Protein AF-A0A2I0TIG6-F1 (afdb_monomer_lite)

Structure (mmCIF, N/CA/C/O backbone):
data_AF-A0A2I0TIG6-F1
#
_entry.id   AF-A0A2I0TIG6-F1
#
loop_
_atom_site.group_PDB
_atom_site.id
_atom_site.type_symbol
_atom_site.label_atom_id
_atom_site.label_alt_id
_atom_site.label_comp_id
_atom_site.label_asym_id
_atom_site.label_entity_id
_atom_site.label_seq_id
_atom_site.pdbx_PDB_ins_code
_atom_site.Cartn_x
_atom_si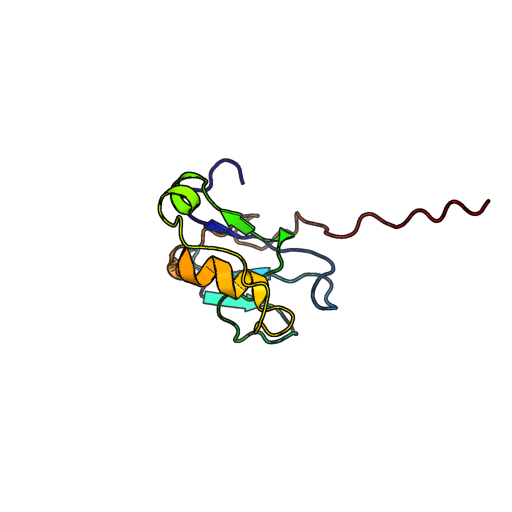te.Cartn_y
_atom_site.Cartn_z
_atom_site.occupancy
_atom_site.B_iso_or_equiv
_atom_site.auth_seq_id
_atom_site.auth_comp_id
_atom_site.auth_asym_id
_atom_site.auth_atom_id
_atom_site.pdbx_PDB_model_num
ATOM 1 N N . MET A 1 1 ? -9.481 2.320 -9.261 1.00 72.06 1 MET A N 1
ATOM 2 C CA . MET A 1 1 ? -9.653 2.444 -7.794 1.00 72.06 1 MET A CA 1
ATOM 3 C C . MET A 1 1 ? -11.113 2.444 -7.316 1.00 72.06 1 MET A C 1
ATOM 5 O O . MET A 1 1 ? -11.343 2.089 -6.175 1.00 72.06 1 MET A O 1
ATOM 9 N N . ARG A 1 2 ? -12.124 2.782 -8.140 1.00 77.44 2 ARG A N 1
ATOM 10 C CA . ARG A 1 2 ? -13.535 2.866 -7.686 1.00 77.44 2 ARG A CA 1
ATOM 11 C C . ARG A 1 2 ? -14.127 1.550 -7.139 1.00 77.44 2 ARG A C 1
ATOM 13 O O . ARG A 1 2 ? -15.045 1.587 -6.336 1.00 77.44 2 ARG A O 1
ATOM 20 N N . SER A 1 3 ? -13.593 0.399 -7.548 1.00 85.12 3 SER A N 1
ATOM 21 C CA . SER A 1 3 ? -14.093 -0.934 -7.180 1.00 85.12 3 SER A CA 1
ATOM 22 C C . SER A 1 3 ? -13.304 -1.612 -6.045 1.00 85.12 3 SER A C 1
ATOM 24 O O . SER A 1 3 ? -13.272 -2.841 -5.976 1.00 85.12 3 SER A O 1
ATOM 26 N N . THR A 1 4 ? -12.578 -0.848 -5.227 1.00 88.75 4 THR A N 1
ATOM 27 C CA . THR A 1 4 ? -11.737 -1.388 -4.147 1.00 88.75 4 THR A CA 1
ATOM 28 C C . THR A 1 4 ? -12.595 -1.854 -2.974 1.00 88.75 4 THR A C 1
ATOM 30 O O . THR A 1 4 ? -13.404 -1.085 -2.456 1.00 88.75 4 THR A O 1
ATOM 33 N N . ARG A 1 5 ? -12.419 -3.102 -2.525 1.00 89.69 5 ARG A N 1
ATOM 34 C CA . ARG A 1 5 ? -13.167 -3.672 -1.392 1.00 89.69 5 ARG A CA 1
ATOM 35 C C . ARG A 1 5 ? -12.434 -3.480 -0.069 1.00 89.69 5 ARG A C 1
ATOM 37 O O . ARG A 1 5 ? -13.069 -3.111 0.912 1.00 89.69 5 ARG A O 1
ATOM 44 N N . LYS A 1 6 ? -11.116 -3.696 -0.046 1.00 91.62 6 LYS A N 1
ATOM 45 C CA . LYS A 1 6 ? -10.259 -3.451 1.127 1.00 91.62 6 LYS A CA 1
ATOM 46 C C . LYS A 1 6 ? -9.207 -2.397 0.812 1.00 91.62 6 LYS A C 1
ATOM 48 O O . LYS A 1 6 ? -9.442 -1.211 1.031 1.00 91.62 6 LYS A O 1
ATOM 53 N N . VAL A 1 7 ? -8.076 -2.824 0.260 1.00 94.25 7 VAL A N 1
ATOM 54 C CA . VAL A 1 7 ? -6.986 -1.954 -0.180 1.00 94.25 7 VAL A CA 1
ATOM 55 C C . VAL A 1 7 ? -6.516 -2.437 -1.538 1.00 94.25 7 VAL A C 1
ATOM 57 O O . VAL A 1 7 ? -6.184 -3.604 -1.716 1.00 94.25 7 VAL A O 1
ATOM 60 N N . SER A 1 8 ? -6.496 -1.532 -2.504 1.00 93.06 8 SER A N 1
ATOM 61 C CA . SER A 1 8 ? -6.004 -1.800 -3.850 1.00 93.06 8 SER A CA 1
ATOM 62 C C . SER A 1 8 ? -4.635 -1.191 -4.050 1.00 93.06 8 SER A C 1
ATOM 64 O O . SER A 1 8 ? -4.431 -0.064 -3.607 1.00 93.06 8 SER A O 1
ATOM 66 N N . VAL A 1 9 ? -3.759 -1.890 -4.768 1.00 93.94 9 VAL A N 1
ATOM 67 C CA . VAL A 1 9 ? -2.383 -1.450 -5.036 1.00 93.94 9 VAL A CA 1
ATOM 68 C C . VAL A 1 9 ? -2.053 -1.506 -6.523 1.00 93.94 9 VAL A C 1
ATOM 70 O O . VAL A 1 9 ? -2.600 -2.332 -7.259 1.00 93.94 9 VAL A O 1
ATOM 73 N N . TRP A 1 10 ? -1.159 -0.631 -6.972 1.00 92.56 10 TRP A N 1
ATOM 74 C CA . TRP A 1 10 ? -0.677 -0.582 -8.351 1.00 92.56 10 TRP A CA 1
ATOM 75 C C . TRP A 1 10 ? 0.750 -0.014 -8.442 1.00 92.56 10 TRP A C 1
ATOM 77 O O . TRP A 1 10 ? 1.230 0.606 -7.493 1.00 92.56 10 TRP A O 1
ATOM 87 N N . PRO A 1 11 ? 1.442 -0.215 -9.578 1.00 90.44 11 PRO A N 1
ATOM 88 C CA . PRO A 1 11 ? 2.757 0.364 -9.825 1.00 90.44 11 PRO A CA 1
ATOM 89 C C . PRO A 1 11 ? 2.736 1.891 -9.923 1.00 90.44 11 PRO A C 1
ATOM 91 O O . PRO A 1 11 ? 1.820 2.475 -10.513 1.00 90.44 11 PRO A O 1
ATOM 94 N N . VAL A 1 12 ? 3.798 2.517 -9.422 1.00 87.00 12 VAL A N 1
ATOM 95 C CA . VAL A 1 12 ? 4.007 3.972 -9.445 1.00 87.00 12 VAL A CA 1
ATOM 96 C C . VAL A 1 12 ? 5.332 4.269 -10.137 1.00 87.00 12 VAL A C 1
ATOM 98 O O . VAL A 1 12 ? 6.341 3.634 -9.837 1.00 87.00 12 VAL A O 1
ATOM 101 N N . ALA A 1 13 ? 5.338 5.213 -11.077 1.00 84.94 13 ALA A N 1
ATOM 102 C CA . ALA A 1 13 ? 6.557 5.668 -11.745 1.00 84.94 13 ALA A CA 1
ATOM 103 C C . ALA A 1 13 ? 7.326 6.707 -10.915 1.00 84.94 13 ALA A C 1
ATOM 105 O O . ALA A 1 13 ? 6.746 7.429 -10.113 1.00 84.94 13 ALA A O 1
ATOM 106 N N . PHE A 1 14 ? 8.631 6.833 -11.172 1.00 81.38 14 PHE A N 1
ATOM 107 C CA . PHE A 1 14 ? 9.501 7.908 -10.664 1.00 81.38 14 PHE A CA 1
ATOM 108 C C . PHE A 1 14 ? 9.585 8.046 -9.134 1.00 81.38 14 PHE A C 1
ATOM 110 O O . PHE A 1 14 ? 9.758 9.151 -8.607 1.00 81.38 14 PHE A O 1
ATOM 117 N N . VAL A 1 15 ? 9.515 6.916 -8.435 1.00 77.81 15 VAL A N 1
ATOM 118 C CA . VAL A 1 15 ? 9.615 6.792 -6.972 1.00 77.81 15 VAL A CA 1
ATOM 119 C C . VAL A 1 15 ? 10.840 5.977 -6.573 1.00 77.81 15 VAL A C 1
ATOM 121 O O . VAL A 1 15 ? 11.338 5.165 -7.353 1.00 77.81 15 VAL A O 1
ATOM 124 N N . GLY A 1 16 ? 11.376 6.249 -5.379 1.00 69.75 16 GLY A N 1
ATOM 125 C CA . GLY A 1 16 ? 12.506 5.498 -4.815 1.00 69.75 16 GLY A CA 1
ATOM 126 C C . GLY A 1 16 ? 13.798 5.538 -5.646 1.00 69.75 16 GLY A C 1
ATOM 127 O O . GLY 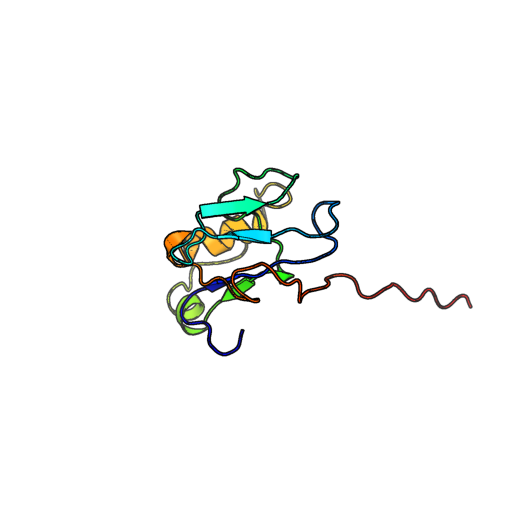A 1 16 ? 14.614 4.628 -5.544 1.00 69.75 16 GLY A O 1
ATOM 128 N N . GLY A 1 17 ? 13.976 6.548 -6.509 1.00 74.06 17 GLY A N 1
ATOM 129 C CA . GLY A 1 17 ? 15.118 6.636 -7.432 1.00 74.06 17 GLY A CA 1
ATOM 130 C C . GLY A 1 17 ? 15.049 5.672 -8.626 1.00 74.06 17 GLY A C 1
ATOM 131 O O . GLY A 1 17 ? 16.025 5.539 -9.361 1.00 74.06 17 GLY A O 1
ATOM 132 N N . LEU A 1 18 ? 13.909 5.007 -8.843 1.00 79.69 18 LEU A N 1
ATOM 133 C CA . LEU A 1 18 ? 13.684 4.057 -9.931 1.00 79.69 18 LEU A CA 1
ATOM 134 C C . LEU A 1 18 ? 12.738 4.614 -10.998 1.00 79.69 18 LEU A C 1
ATOM 136 O O . LEU A 1 18 ? 11.980 5.557 -10.771 1.00 79.69 18 LEU A O 1
ATOM 140 N N . ARG A 1 19 ? 12.735 3.970 -12.176 1.00 81.62 19 ARG A N 1
ATOM 141 C CA . ARG A 1 19 ? 11.740 4.261 -13.226 1.00 81.62 19 ARG A CA 1
ATOM 142 C C . ARG A 1 19 ? 10.324 3.975 -12.736 1.00 81.62 19 ARG A C 1
ATOM 144 O O . ARG A 1 19 ? 9.418 4.746 -13.031 1.00 81.62 19 ARG A O 1
ATOM 151 N N . TYR A 1 20 ? 10.147 2.883 -11.998 1.00 81.62 20 TYR A N 1
ATOM 152 C CA . TYR A 1 20 ? 8.905 2.547 -11.317 1.00 81.62 20 TYR A CA 1
ATOM 153 C C . TYR A 1 20 ? 9.166 1.588 -10.155 1.00 81.62 20 TYR A C 1
ATOM 155 O O . TYR A 1 20 ? 10.087 0.770 -10.204 1.00 81.62 20 TYR A O 1
ATOM 163 N N . GLU A 1 21 ? 8.305 1.657 -9.149 1.00 86.69 21 GLU A N 1
ATOM 164 C CA . GLU A 1 21 ? 8.139 0.626 -8.132 1.00 86.69 21 GLU A CA 1
ATOM 165 C C . GLU A 1 21 ? 6.851 -0.146 -8.415 1.00 86.69 21 GLU A C 1
ATOM 167 O O . GLU A 1 21 ? 5.870 0.408 -8.917 1.00 86.69 21 GLU A O 1
ATOM 172 N N . SER A 1 22 ? 6.850 -1.450 -8.139 1.00 89.12 22 SER A N 1
ATOM 173 C CA . SER A 1 22 ? 5.675 -2.296 -8.386 1.00 89.12 22 SER A CA 1
ATOM 174 C C . SER A 1 22 ? 5.483 -3.347 -7.291 1.00 89.12 22 SER A C 1
ATOM 176 O O . SER A 1 22 ? 6.467 -3.919 -6.814 1.00 89.12 22 SER A O 1
ATOM 178 N N . PRO A 1 23 ? 4.234 -3.645 -6.896 1.00 91.31 23 PRO A N 1
ATOM 179 C CA . PRO A 1 23 ? 3.940 -4.812 -6.072 1.00 91.31 23 PRO A CA 1
ATOM 180 C C . PRO A 1 23 ? 4.262 -6.101 -6.841 1.00 91.31 23 PRO A C 1
ATOM 182 O O . PRO A 1 23 ? 3.919 -6.226 -8.017 1.00 91.31 23 PRO A O 1
ATOM 185 N N . LYS A 1 24 ? 4.883 -7.078 -6.177 1.00 91.88 24 LYS A N 1
ATOM 186 C CA . LYS A 1 24 ? 5.092 -8.422 -6.726 1.00 91.88 24 LYS A CA 1
ATOM 187 C C . LYS A 1 24 ? 3.841 -9.255 -6.487 1.00 91.88 24 LYS A C 1
ATOM 189 O O . LYS A 1 24 ? 3.444 -9.464 -5.340 1.00 91.88 24 LYS A O 1
ATOM 194 N N . VAL A 1 25 ? 3.240 -9.729 -7.572 1.00 92.19 25 VAL A N 1
ATOM 195 C CA . VAL A 1 25 ? 2.000 -10.508 -7.562 1.00 92.19 25 VAL A CA 1
ATOM 196 C C . VAL A 1 25 ? 2.310 -11.935 -8.008 1.00 92.19 25 VAL A C 1
ATOM 198 O O . VAL A 1 25 ? 3.045 -12.128 -8.973 1.00 92.19 25 VAL A O 1
ATOM 201 N N . ASN A 1 26 ? 1.795 -12.934 -7.294 1.00 90.69 26 ASN A N 1
ATOM 202 C CA . ASN A 1 26 ? 1.936 -14.340 -7.675 1.00 90.69 26 ASN A CA 1
ATOM 203 C C . ASN A 1 26 ? 0.888 -14.749 -8.731 1.00 90.69 26 ASN A C 1
ATOM 205 O O . ASN A 1 26 ? -0.024 -13.986 -9.054 1.00 90.69 26 ASN A O 1
ATOM 209 N N . ALA A 1 27 ? 0.981 -15.980 -9.244 1.00 88.31 27 ALA A N 1
ATOM 210 C CA . ALA A 1 27 ? 0.024 -16.510 -10.222 1.00 88.31 27 ALA A CA 1
ATOM 211 C C . ALA A 1 27 ? -1.429 -16.556 -9.701 1.00 88.31 27 ALA A C 1
ATOM 213 O O . ALA A 1 27 ? -2.367 -16.482 -10.487 1.00 88.31 27 ALA A O 1
ATOM 214 N N . ALA A 1 28 ? -1.620 -16.609 -8.378 1.00 88.56 28 ALA A N 1
ATOM 215 C CA . ALA A 1 28 ? -2.930 -16.566 -7.727 1.00 88.56 28 ALA A CA 1
ATOM 216 C C . ALA A 1 28 ? -3.492 -15.136 -7.558 1.00 88.56 28 ALA A C 1
ATOM 218 O O . ALA A 1 28 ? -4.528 -14.951 -6.919 1.00 88.56 28 ALA A O 1
ATOM 219 N N . GLY A 1 29 ? -2.818 -14.108 -8.088 1.00 87.06 29 GLY A N 1
ATOM 220 C CA . GLY A 1 29 ? -3.272 -12.720 -7.988 1.00 87.06 29 GLY A CA 1
ATOM 221 C C . GLY A 1 29 ? -3.100 -12.113 -6.592 1.00 87.06 29 GLY A C 1
ATOM 222 O O . GLY A 1 29 ? -3.834 -11.196 -6.225 1.00 87.06 29 GLY A O 1
ATOM 223 N N . LYS A 1 30 ? -2.158 -12.623 -5.791 1.00 90.75 30 LYS A N 1
ATOM 224 C CA . LYS A 1 30 ? -1.858 -12.135 -4.438 1.00 90.75 30 LYS A CA 1
ATOM 225 C C . LYS A 1 30 ? -0.503 -11.457 -4.368 1.00 90.75 30 LYS A C 1
ATOM 227 O O . LYS A 1 30 ? 0.466 -11.909 -4.977 1.00 90.75 30 LYS A O 1
ATOM 232 N N . VAL A 1 31 ? -0.446 -10.371 -3.603 1.00 92.19 31 VAL A N 1
ATOM 233 C CA . VAL A 1 31 ? 0.797 -9.641 -3.359 1.00 92.19 31 VAL A CA 1
ATOM 234 C C . VAL A 1 31 ? 1.620 -10.404 -2.331 1.00 92.19 31 VAL A C 1
ATOM 236 O O . VAL A 1 31 ? 1.144 -10.665 -1.231 1.00 92.19 31 VAL A O 1
ATOM 239 N N . TYR A 1 32 ? 2.854 -10.750 -2.688 1.00 91.06 32 TYR A N 1
ATOM 240 C CA . TYR A 1 32 ? 3.778 -11.465 -1.798 1.00 91.06 32 TYR A CA 1
ATOM 241 C C . TYR A 1 32 ? 5.040 -10.655 -1.474 1.00 91.06 32 TYR A C 1
ATOM 243 O O . TYR A 1 32 ? 5.874 -11.088 -0.685 1.00 91.06 32 TYR A O 1
ATOM 251 N N . GLY A 1 33 ? 5.201 -9.481 -2.085 1.00 91.25 33 GLY A N 1
ATOM 252 C CA . GLY A 1 33 ? 6.332 -8.601 -1.831 1.00 91.25 33 GLY A CA 1
ATOM 253 C C . GLY A 1 33 ? 6.346 -7.395 -2.757 1.00 91.25 33 GLY A C 1
ATOM 254 O O . GLY A 1 33 ? 5.362 -7.098 -3.434 1.00 91.25 33 GLY A O 1
ATOM 255 N N . TRP A 1 34 ? 7.491 -6.720 -2.816 1.00 90.88 34 TRP A N 1
ATOM 256 C CA . TRP A 1 34 ? 7.640 -5.445 -3.514 1.00 90.88 34 TRP A CA 1
ATOM 257 C C . TRP A 1 34 ? 8.886 -5.440 -4.404 1.00 90.88 34 TRP A C 1
ATOM 259 O O . TRP A 1 34 ? 9.903 -6.067 -4.095 1.00 90.88 34 TRP A O 1
ATOM 269 N N . LYS A 1 35 ? 8.801 -4.758 -5.545 1.00 88.94 35 LYS A N 1
ATOM 270 C CA . LYS A 1 35 ? 9.920 -4.480 -6.449 1.00 88.94 35 LYS A CA 1
ATOM 271 C C . LYS A 1 35 ? 10.337 -3.023 -6.248 1.00 88.94 35 LYS A C 1
ATOM 273 O O . LYS A 1 35 ? 9.881 -2.140 -6.969 1.00 88.94 35 LYS A O 1
ATOM 278 N N . THR A 1 36 ? 11.179 -2.809 -5.242 1.00 86.44 36 THR A N 1
ATOM 279 C CA . THR A 1 36 ? 11.816 -1.531 -4.887 1.00 86.44 36 THR A CA 1
ATOM 280 C C . THR A 1 36 ? 13.287 -1.786 -4.538 1.00 86.44 36 THR A C 1
ATOM 282 O O . THR A 1 36 ? 13.655 -2.913 -4.199 1.00 86.44 36 THR A O 1
ATOM 285 N N . VAL A 1 37 ? 14.128 -0.758 -4.662 1.00 83.25 37 VAL A N 1
ATOM 286 C CA . VAL A 1 37 ? 15.538 -0.781 -4.235 1.00 83.25 37 VAL A CA 1
ATOM 287 C C . VAL A 1 37 ? 15.687 -0.261 -2.809 1.00 83.25 37 VAL A C 1
ATOM 289 O O . VAL A 1 37 ? 16.487 -0.789 -2.039 1.00 83.25 37 VAL A O 1
ATOM 292 N N . PHE A 1 38 ? 14.909 0.752 -2.434 1.00 76.56 38 PHE A N 1
ATOM 293 C CA . PHE A 1 38 ? 14.940 1.286 -1.083 1.00 76.56 38 PHE A CA 1
ATOM 294 C C . PHE A 1 38 ? 14.194 0.323 -0.159 1.00 76.56 38 PHE A C 1
ATOM 296 O O . PHE A 1 38 ? 13.004 0.118 -0.349 1.00 76.56 38 PHE A O 1
ATOM 303 N N . ASP A 1 39 ? 14.890 -0.275 0.810 1.00 80.06 39 ASP A N 1
ATOM 304 C CA . ASP A 1 39 ? 14.350 -1.104 1.904 1.00 80.06 39 ASP A CA 1
ATOM 305 C C . ASP A 1 39 ? 13.152 -2.015 1.511 1.00 80.06 39 ASP A C 1
ATOM 307 O O . ASP A 1 39 ? 12.013 -1.763 1.923 1.00 80.06 39 ASP A O 1
ATOM 311 N N . PRO A 1 40 ? 13.371 -3.055 0.676 1.00 81.25 40 PRO A N 1
ATOM 312 C CA . PRO A 1 40 ? 12.301 -3.881 0.102 1.00 81.25 40 PRO A CA 1
ATOM 313 C C . PRO A 1 40 ? 11.631 -4.834 1.098 1.00 81.25 40 PRO A C 1
ATOM 315 O O . PRO A 1 40 ? 10.556 -5.358 0.806 1.00 81.25 40 PRO A O 1
ATOM 318 N N . HIS A 1 41 ? 12.251 -5.063 2.258 1.00 82.31 41 HIS A N 1
ATOM 319 C CA . HIS A 1 41 ? 11.734 -5.947 3.305 1.00 82.31 41 HIS A CA 1
ATOM 320 C C . HIS A 1 41 ? 10.740 -5.245 4.239 1.00 82.31 41 HIS A C 1
ATOM 322 O O . HIS A 1 41 ? 10.214 -5.874 5.160 1.00 82.31 41 HIS A O 1
ATOM 328 N N . ARG A 1 42 ? 10.453 -3.953 4.017 1.00 86.19 42 ARG A N 1
ATOM 329 C CA . ARG A 1 42 ? 9.431 -3.248 4.793 1.00 86.19 42 ARG A CA 1
ATOM 330 C C . ARG A 1 42 ? 8.038 -3.851 4.546 1.00 86.19 42 ARG A C 1
ATOM 332 O O . ARG A 1 42 ? 7.770 -4.314 3.435 1.00 86.19 42 ARG A O 1
ATOM 339 N N . PRO A 1 43 ? 7.127 -3.820 5.542 1.00 87.12 43 PRO A N 1
ATOM 340 C CA . PRO A 1 43 ? 5.818 -4.468 5.431 1.00 87.12 43 PRO A CA 1
ATOM 341 C C . PRO A 1 43 ? 5.035 -4.042 4.182 1.00 87.12 43 PRO A C 1
ATOM 343 O O . PRO A 1 43 ? 4.513 -4.885 3.452 1.00 87.12 43 PRO A O 1
ATOM 346 N N . PHE A 1 44 ? 5.015 -2.737 3.896 1.00 91.12 44 PHE A N 1
ATOM 347 C CA . PHE A 1 44 ? 4.394 -2.175 2.700 1.00 91.12 44 PHE A CA 1
ATOM 348 C C . PHE A 1 44 ? 5.379 -1.248 1.995 1.00 91.12 44 PHE A C 1
ATOM 350 O O . PHE A 1 44 ? 5.508 -0.071 2.343 1.00 91.12 44 PHE A O 1
ATOM 357 N N . ALA A 1 45 ? 6.097 -1.794 1.012 1.00 90.06 45 ALA A N 1
ATOM 358 C CA . ALA A 1 45 ? 7.056 -1.051 0.212 1.00 90.06 45 ALA A CA 1
ATOM 359 C C . ALA A 1 45 ? 6.398 -0.404 -1.010 1.00 90.06 45 ALA A C 1
ATOM 361 O O . ALA A 1 45 ? 6.629 -0.794 -2.153 1.00 90.06 45 ALA A O 1
ATOM 362 N N . ILE A 1 46 ? 5.530 0.567 -0.726 1.00 89.81 46 ILE A N 1
ATOM 363 C CA . ILE A 1 46 ? 4.752 1.297 -1.722 1.00 89.81 46 ILE A CA 1
ATOM 364 C C . ILE A 1 46 ? 4.691 2.786 -1.377 1.00 89.81 46 ILE A C 1
ATOM 366 O O . ILE A 1 46 ? 4.654 3.147 -0.204 1.00 89.81 46 ILE A O 1
ATOM 370 N N . ASP A 1 47 ? 4.681 3.622 -2.409 1.00 88.50 47 ASP A N 1
ATOM 371 C CA . ASP A 1 47 ? 4.475 5.067 -2.310 1.00 88.50 47 ASP A CA 1
ATOM 372 C C . ASP A 1 47 ? 3.000 5.420 -2.033 1.00 88.50 47 ASP A C 1
ATOM 374 O O . ASP A 1 47 ? 2.091 4.663 -2.397 1.00 88.50 47 ASP A O 1
ATOM 378 N N . MET A 1 48 ? 2.751 6.594 -1.440 1.00 89.62 48 MET A N 1
ATOM 379 C CA . MET A 1 48 ? 1.402 7.131 -1.205 1.00 89.62 48 MET A CA 1
ATOM 380 C C . MET A 1 48 ? 0.501 7.120 -2.448 1.00 89.62 48 MET A C 1
ATOM 382 O O . MET A 1 48 ? -0.692 6.843 -2.336 1.00 89.62 48 MET A O 1
ATOM 386 N N . ALA A 1 49 ? 1.047 7.364 -3.642 1.00 87.69 49 ALA A N 1
ATOM 387 C CA . ALA A 1 49 ? 0.276 7.378 -4.886 1.00 87.69 49 ALA A CA 1
ATOM 388 C C . ALA A 1 49 ? -0.036 5.972 -5.446 1.00 87.69 49 ALA A C 1
ATOM 390 O O . ALA A 1 49 ? -0.648 5.850 -6.515 1.00 87.69 49 ALA A O 1
ATOM 391 N N . GLY A 1 50 ? 0.422 4.911 -4.774 1.00 89.62 50 GLY A N 1
ATOM 392 C CA . GLY A 1 50 ? 0.350 3.522 -5.233 1.00 89.62 50 GLY A CA 1
ATOM 393 C C . GLY A 1 50 ? -0.805 2.708 -4.670 1.00 89.62 50 GLY A C 1
ATOM 394 O O . GLY A 1 50 ? -0.996 1.567 -5.095 1.00 89.62 50 GLY A O 1
ATOM 395 N N . PHE A 1 51 ? -1.577 3.251 -3.729 1.00 93.00 51 PHE A N 1
ATOM 396 C CA . PHE A 1 51 ? -2.684 2.525 -3.119 1.00 93.00 51 PHE A CA 1
ATOM 397 C C . PHE A 1 51 ? -3.950 3.364 -2.963 1.00 93.00 51 PHE A C 1
ATOM 399 O O . PHE A 1 51 ? -3.936 4.589 -2.964 1.00 93.00 51 PHE A O 1
ATOM 406 N N . ALA A 1 52 ? -5.072 2.669 -2.800 1.00 92.75 52 ALA A N 1
ATOM 407 C CA . ALA A 1 52 ? -6.322 3.253 -2.331 1.00 92.75 52 ALA A CA 1
ATOM 408 C C . ALA A 1 52 ? -6.972 2.335 -1.306 1.00 92.75 52 ALA A C 1
ATOM 410 O O . ALA A 1 52 ? -6.919 1.110 -1.437 1.00 92.75 52 ALA A O 1
ATOM 411 N N . VAL A 1 53 ? -7.614 2.946 -0.316 1.00 92.12 53 VAL A N 1
ATOM 412 C CA . VAL A 1 53 ? -8.299 2.264 0.782 1.00 92.12 53 VAL A CA 1
ATOM 413 C C . VAL A 1 53 ? -9.804 2.457 0.633 1.00 92.12 53 VAL A C 1
ATOM 415 O O . VAL A 1 53 ? -10.270 3.534 0.265 1.00 92.12 53 VAL A O 1
ATOM 418 N N . ASN A 1 54 ? -10.579 1.415 0.921 1.00 93.00 54 ASN A N 1
ATOM 419 C CA . ASN A 1 54 ? -12.027 1.528 1.012 1.00 93.00 54 ASN A CA 1
ATOM 420 C C . ASN A 1 54 ? -12.424 2.381 2.231 1.00 93.00 54 ASN A C 1
ATOM 422 O O . ASN A 1 54 ? -11.975 2.124 3.348 1.00 93.00 54 ASN A O 1
ATOM 426 N N . LEU A 1 55 ? -13.317 3.353 2.033 1.00 90.62 55 LEU A N 1
ATOM 427 C CA . LEU A 1 55 ? -13.794 4.245 3.094 1.00 90.62 55 LEU A CA 1
ATOM 428 C C . LEU A 1 55 ? -14.362 3.486 4.304 1.00 90.62 55 LEU A C 1
ATOM 430 O O . LEU A 1 55 ? -14.091 3.852 5.443 1.00 90.62 55 LEU A O 1
ATOM 434 N N . ARG A 1 56 ? -15.095 2.390 4.078 1.00 90.75 56 ARG A N 1
ATOM 435 C CA . ARG A 1 56 ? -15.653 1.562 5.155 1.00 90.75 56 ARG A CA 1
ATOM 436 C C . ARG A 1 56 ? -14.560 0.990 6.056 1.00 90.75 56 ARG A C 1
ATOM 438 O O . ARG A 1 56 ? -14.775 0.879 7.256 1.00 90.75 56 ARG A O 1
ATOM 445 N N . LEU A 1 57 ? -13.397 0.657 5.495 1.00 91.44 57 LEU A N 1
ATOM 446 C CA . LEU A 1 57 ? -12.275 0.123 6.263 1.00 91.44 57 LEU A CA 1
ATOM 447 C C . LEU A 1 57 ? -11.647 1.195 7.161 1.00 91.44 57 LEU A C 1
ATOM 449 O O . LEU A 1 57 ? -11.346 0.912 8.316 1.00 91.44 57 LEU A O 1
ATOM 453 N N . ILE A 1 58 ? -11.516 2.426 6.656 1.00 90.56 58 ILE A N 1
ATOM 454 C CA . ILE A 1 58 ? -11.056 3.576 7.449 1.00 90.56 58 ILE A CA 1
ATOM 455 C C . ILE A 1 58 ? -12.021 3.846 8.609 1.00 90.56 58 ILE A C 1
ATOM 457 O O . ILE A 1 58 ? -11.589 3.984 9.748 1.00 90.56 58 ILE A O 1
ATOM 461 N N . LEU A 1 59 ? -13.332 3.838 8.347 1.00 90.69 59 LEU A N 1
ATOM 462 C CA . LEU A 1 59 ? -14.347 4.053 9.384 1.00 90.69 59 LEU A CA 1
ATOM 463 C C . LEU A 1 59 ? -14.362 2.936 10.442 1.00 90.69 59 LEU A C 1
ATOM 465 O O . LEU A 1 59 ? -14.574 3.206 11.619 1.00 90.69 59 LEU A O 1
ATOM 469 N N . GLN A 1 60 ? -14.110 1.685 10.043 1.00 91.75 60 GLN A N 1
ATOM 470 C CA . GLN A 1 60 ? -13.990 0.552 10.970 1.00 91.75 60 GLN A CA 1
ATOM 471 C C . GLN A 1 60 ? -12.710 0.601 11.813 1.00 91.75 60 GLN A C 1
ATOM 473 O O . GLN A 1 60 ? -12.678 0.070 12.921 1.00 91.75 60 GLN A O 1
ATOM 478 N N . ARG A 1 61 ? -11.646 1.213 11.289 1.00 90.38 61 ARG A N 1
ATOM 479 C CA . ARG A 1 61 ? -10.343 1.350 11.944 1.00 90.38 61 ARG A CA 1
ATOM 480 C C . ARG A 1 61 ? -10.109 2.809 12.323 1.00 90.38 61 ARG A C 1
ATOM 482 O O . ARG A 1 61 ? -9.129 3.413 11.910 1.00 90.38 61 ARG A O 1
ATOM 489 N N . SER A 1 62 ? -10.987 3.356 13.161 1.00 88.38 62 SER A N 1
ATOM 490 C CA . SER A 1 62 ? -10.957 4.764 13.596 1.00 88.38 62 SER A CA 1
ATOM 491 C C . SER A 1 62 ? -9.711 5.179 14.392 1.00 88.38 62 SER A C 1
ATOM 493 O O . SER A 1 62 ? -9.540 6.360 14.679 1.00 88.38 62 SER A O 1
ATOM 495 N N . GLN A 1 63 ? -8.851 4.226 14.759 1.00 88.56 63 GLN A N 1
ATOM 496 C CA . GLN A 1 63 ? -7.560 4.456 15.414 1.00 88.56 63 GLN A CA 1
ATOM 497 C C . GLN A 1 63 ? -6.374 4.429 14.435 1.00 88.56 63 GLN A C 1
ATOM 499 O O . GLN A 1 63 ? -5.251 4.712 14.842 1.00 88.56 63 GLN A O 1
ATOM 504 N N . ALA A 1 64 ? -6.605 4.092 13.161 1.00 89.00 64 ALA A N 1
ATOM 505 C CA . ALA A 1 64 ? -5.553 4.008 12.158 1.00 89.00 64 ALA A CA 1
ATOM 506 C C . ALA A 1 64 ? -5.231 5.398 11.599 1.00 89.00 64 ALA A C 1
ATOM 508 O O . ALA A 1 64 ? -5.999 5.969 10.823 1.00 89.00 64 ALA A O 1
ATOM 509 N N . TYR A 1 65 ? -4.064 5.923 11.969 1.00 88.06 65 TYR A N 1
ATOM 510 C CA . TYR A 1 65 ? -3.574 7.227 11.522 1.00 88.06 65 TYR A CA 1
ATOM 511 C C . TYR A 1 65 ? -2.129 7.142 11.038 1.00 88.06 65 TYR A C 1
ATOM 513 O O . TYR A 1 65 ? -1.352 6.279 11.452 1.00 88.06 65 TYR A O 1
ATOM 521 N N . PHE A 1 66 ? -1.737 8.087 10.183 1.00 87.06 66 PHE A N 1
ATOM 522 C CA . PHE A 1 66 ? -0.330 8.266 9.848 1.00 87.06 66 PHE A CA 1
ATOM 523 C C . PHE A 1 66 ? 0.445 8.737 11.077 1.00 87.06 66 PHE A C 1
ATOM 525 O 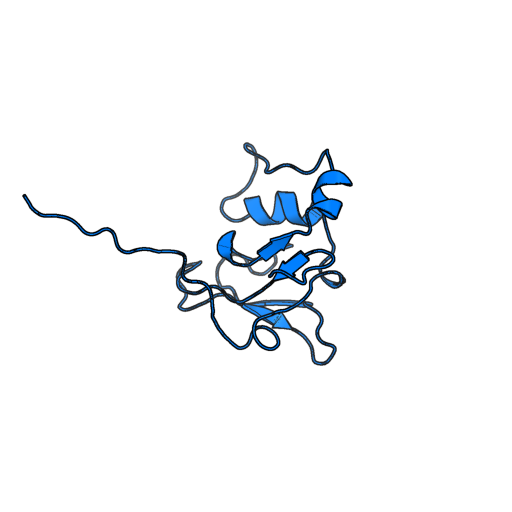O . PHE A 1 66 ? 0.146 9.778 11.664 1.00 87.06 66 PHE A O 1
ATOM 532 N N . LYS A 1 67 ? 1.483 7.989 11.452 1.00 84.75 67 LYS A N 1
ATOM 533 C CA . LYS A 1 67 ? 2.352 8.368 12.566 1.00 84.75 67 LYS A CA 1
ATOM 534 C C . LYS A 1 67 ? 3.248 9.538 12.148 1.00 84.75 67 LYS A C 1
ATOM 536 O O . LYS A 1 67 ? 3.993 9.438 11.178 1.00 84.75 67 LYS A O 1
ATOM 541 N N . LEU A 1 68 ? 3.160 10.648 12.886 1.00 79.12 68 LEU A N 1
ATOM 542 C CA . LEU A 1 68 ? 3.911 11.886 12.620 1.00 79.12 68 LEU A CA 1
ATOM 543 C C . LEU A 1 68 ? 5.333 11.879 13.201 1.00 79.12 68 LEU A C 1
ATOM 545 O O . LEU A 1 68 ? 6.198 12.605 12.722 1.00 79.12 68 LEU A O 1
ATOM 549 N N . ARG A 1 69 ? 5.581 11.094 14.256 1.00 83.50 69 ARG A N 1
ATOM 550 C CA . ARG A 1 69 ? 6.869 11.033 14.965 1.00 83.50 69 ARG A CA 1
ATOM 551 C C . ARG A 1 69 ? 7.314 9.584 15.139 1.00 83.50 69 ARG A C 1
ATOM 553 O O . ARG A 1 69 ? 6.478 8.690 15.245 1.00 83.50 69 ARG A O 1
ATOM 560 N N . GLY A 1 70 ? 8.628 9.365 15.181 1.00 80.25 70 GLY A N 1
ATOM 561 C CA . GLY A 1 70 ? 9.217 8.041 15.418 1.00 80.25 70 GLY A CA 1
ATOM 562 C C . GLY A 1 70 ? 9.121 7.072 14.234 1.00 80.25 70 GLY A C 1
ATOM 563 O O . GLY A 1 70 ? 9.232 5.865 14.429 1.00 80.25 70 GLY A O 1
ATOM 564 N N . VAL A 1 71 ? 8.904 7.577 13.014 1.00 83.06 71 VAL A N 1
ATOM 565 C CA . VAL A 1 71 ? 8.834 6.763 11.792 1.00 83.06 71 VAL A CA 1
ATOM 566 C C . VAL A 1 71 ? 10.056 7.040 10.923 1.00 83.06 71 VAL A C 1
ATOM 568 O O . VAL A 1 71 ? 10.358 8.191 10.615 1.00 83.06 71 VAL A O 1
ATOM 571 N N . LYS A 1 72 ? 10.757 5.979 10.517 1.00 84.38 72 LYS A N 1
ATOM 572 C CA . LYS A 1 72 ? 11.863 6.054 9.553 1.00 84.38 72 LYS A CA 1
ATOM 573 C C . LYS A 1 72 ? 11.345 6.578 8.203 1.00 84.38 72 LYS A C 1
ATOM 575 O O . LYS A 1 72 ? 10.224 6.263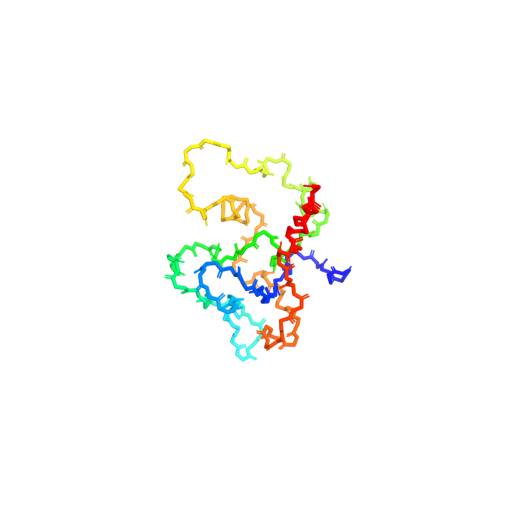 7.807 1.00 84.38 72 LYS A O 1
ATOM 580 N N . GLY A 1 73 ? 12.154 7.345 7.472 1.00 81.81 73 GLY A N 1
ATOM 581 C CA . GLY A 1 73 ? 11.786 7.793 6.121 1.00 81.81 73 GLY A CA 1
ATOM 582 C C . GLY A 1 73 ? 11.355 6.616 5.230 1.00 81.81 73 GLY A C 1
ATOM 583 O O . GLY A 1 73 ? 12.028 5.586 5.208 1.00 81.81 73 GLY A O 1
ATOM 584 N N . GLY A 1 74 ? 10.210 6.746 4.549 1.00 81.94 74 GLY A N 1
ATOM 585 C CA . GLY A 1 74 ? 9.616 5.698 3.701 1.00 81.94 74 GLY A CA 1
ATOM 586 C C . GLY A 1 74 ? 8.798 4.619 4.432 1.00 81.94 74 GLY A C 1
ATOM 587 O O . GLY A 1 74 ? 8.410 3.629 3.814 1.00 81.94 74 GLY A O 1
ATOM 588 N N . TYR A 1 75 ? 8.553 4.772 5.741 1.00 88.94 75 TYR A N 1
ATOM 589 C CA . TYR A 1 75 ? 7.727 3.849 6.539 1.00 88.94 75 TYR A CA 1
ATOM 590 C C . TYR A 1 75 ? 6.362 4.429 6.934 1.00 88.94 75 TYR A C 1
ATOM 592 O O . TYR A 1 75 ? 5.602 3.780 7.658 1.00 88.94 75 TYR A O 1
ATOM 600 N N . GLN A 1 76 ? 6.025 5.633 6.477 1.00 88.38 76 GLN A N 1
ATOM 601 C CA . GLN A 1 76 ? 4.787 6.301 6.869 1.00 88.38 76 GLN A CA 1
ATOM 602 C C . GLN A 1 76 ? 3.562 5.552 6.326 1.00 88.38 76 GLN A C 1
ATOM 604 O O . GLN A 1 76 ? 2.628 5.265 7.073 1.00 88.38 76 GLN A O 1
ATOM 609 N N . GLU A 1 77 ? 3.623 5.113 5.074 1.00 90.50 77 GLU A N 1
ATOM 610 C CA . GLU A 1 77 ? 2.627 4.274 4.407 1.00 90.50 77 GLU A CA 1
ATOM 611 C C . GLU A 1 77 ? 2.485 2.925 5.109 1.00 90.50 77 GLU A C 1
ATOM 613 O O . GLU A 1 77 ? 1.377 2.479 5.406 1.00 90.50 77 GLU A O 1
ATOM 618 N N . SER A 1 78 ? 3.619 2.307 5.454 1.00 90.25 78 SER A N 1
ATOM 619 C CA . SER A 1 78 ? 3.647 1.054 6.211 1.00 90.25 78 SER A CA 1
ATOM 620 C C . SER A 1 78 ? 2.989 1.187 7.585 1.00 90.25 78 SER A C 1
ATOM 622 O O . SER A 1 78 ? 2.327 0.247 8.023 1.00 90.25 78 SER A O 1
ATOM 624 N N . SER A 1 79 ? 3.143 2.332 8.261 1.00 90.06 79 SER A N 1
ATOM 625 C CA . SER A 1 79 ? 2.555 2.555 9.587 1.00 90.06 79 SER A CA 1
ATOM 626 C C . SER A 1 79 ? 1.026 2.522 9.556 1.00 90.06 79 SER A C 1
ATOM 628 O O . SER A 1 79 ? 0.429 1.876 10.411 1.00 90.06 79 SER A O 1
ATOM 630 N N . LEU A 1 80 ? 0.417 3.120 8.528 1.00 90.50 80 LEU A N 1
ATOM 631 C CA . LEU A 1 80 ? -1.031 3.121 8.345 1.00 90.50 80 LEU A CA 1
ATOM 632 C C . LEU A 1 80 ? -1.530 1.765 7.828 1.00 90.50 80 LEU A C 1
ATOM 634 O O . LEU A 1 80 ? -2.441 1.169 8.397 1.00 90.50 80 LEU A O 1
ATOM 638 N N . LEU A 1 81 ? -0.936 1.258 6.743 1.00 91.06 81 LEU A N 1
ATOM 639 C CA . LEU A 1 81 ? -1.436 0.062 6.058 1.00 91.06 81 LEU A CA 1
ATOM 640 C C . LEU A 1 81 ? -1.396 -1.186 6.942 1.00 91.06 81 LEU A C 1
ATOM 642 O O . LEU A 1 81 ? -2.304 -2.010 6.855 1.00 91.06 81 LEU A O 1
ATOM 646 N N . ARG A 1 82 ? -0.409 -1.289 7.840 1.00 91.38 82 ARG A N 1
ATOM 647 C CA . ARG A 1 82 ? -0.305 -2.400 8.797 1.00 91.38 82 ARG A CA 1
ATOM 648 C C . ARG A 1 82 ? -1.469 -2.456 9.788 1.00 91.38 82 ARG A C 1
ATOM 650 O O . ARG A 1 82 ? -1.781 -3.531 10.284 1.00 91.38 82 ARG A O 1
ATOM 657 N N . GLU A 1 83 ? -2.102 -1.325 10.081 1.00 90.88 83 GLU A N 1
ATOM 658 C CA . GLU A 1 83 ? -3.261 -1.261 10.982 1.00 90.88 83 GLU A CA 1
ATOM 659 C C . GLU A 1 83 ? -4.585 -1.529 10.242 1.00 90.88 83 GLU A C 1
ATOM 661 O O . GLU A 1 83 ? -5.592 -1.880 10.862 1.00 90.88 83 GLU A O 1
ATOM 666 N N . LEU A 1 84 ? -4.576 -1.417 8.909 1.00 90.94 84 LEU A N 1
ATOM 667 C CA . LEU A 1 84 ? -5.754 -1.570 8.057 1.00 90.94 84 LEU A CA 1
ATOM 668 C C . LEU A 1 84 ? -5.892 -2.975 7.460 1.00 90.94 84 LEU A C 1
ATOM 670 O O . LEU A 1 84 ? -6.993 -3.528 7.454 1.00 90.94 84 LEU A O 1
ATOM 674 N N . VAL A 1 85 ? -4.808 -3.539 6.917 1.00 93.56 85 VAL A N 1
ATOM 675 C CA . VAL A 1 85 ? -4.840 -4.764 6.100 1.00 93.56 85 VAL A CA 1
ATOM 676 C C . VAL A 1 85 ? -3.583 -5.616 6.240 1.00 93.56 85 VAL A C 1
ATOM 678 O O . VAL A 1 85 ? -2.530 -5.157 6.675 1.00 93.56 85 VAL A O 1
ATOM 681 N N . THR A 1 86 ? -3.685 -6.868 5.795 1.00 92.31 86 THR A N 1
ATOM 682 C CA . THR A 1 86 ? -2.537 -7.757 5.577 1.00 92.31 86 THR A CA 1
ATOM 683 C C . THR A 1 86 ? -2.127 -7.792 4.098 1.00 92.31 86 THR A C 1
ATOM 685 O O . THR A 1 86 ? -2.899 -7.401 3.222 1.00 92.31 86 THR A O 1
ATOM 688 N N . LEU A 1 87 ? -0.928 -8.302 3.788 1.00 89.25 87 LEU A N 1
ATOM 689 C CA . LEU A 1 87 ? -0.452 -8.477 2.402 1.00 89.25 87 LEU A CA 1
ATOM 690 C C . LEU A 1 87 ? -1.421 -9.305 1.535 1.00 89.25 87 LEU A C 1
ATOM 692 O O . LEU A 1 87 ? -1.657 -8.975 0.374 1.00 89.25 87 LEU A O 1
ATOM 696 N N . ASN A 1 88 ? -2.043 -10.335 2.113 1.00 89.19 88 ASN A N 1
ATOM 697 C CA . ASN A 1 88 ? -2.979 -11.218 1.408 1.00 89.19 88 ASN A CA 1
ATOM 698 C C . ASN A 1 88 ? -4.326 -10.554 1.079 1.00 89.19 88 ASN A C 1
ATOM 700 O O . ASN A 1 88 ? -5.047 -11.017 0.186 1.00 89.19 88 ASN A O 1
ATOM 704 N N . ASP A 1 89 ? -4.667 -9.481 1.793 1.00 92.31 89 ASP A N 1
ATOM 705 C CA . ASP A 1 89 ? -5.881 -8.694 1.580 1.00 92.31 89 ASP A CA 1
ATOM 706 C C . ASP A 1 89 ? -5.725 -7.635 0.485 1.00 92.31 89 ASP A C 1
ATOM 708 O O . ASP A 1 89 ? -6.715 -7.010 0.095 1.00 92.31 89 ASP A O 1
ATOM 712 N N . LEU A 1 90 ? -4.502 -7.432 -0.012 1.00 93.31 90 LEU A N 1
ATOM 713 C CA . LEU A 1 90 ? -4.231 -6.474 -1.071 1.00 93.31 90 LEU A CA 1
ATOM 714 C C . LEU A 1 90 ? -4.833 -6.938 -2.398 1.00 93.31 90 LEU A C 1
ATOM 716 O O . LEU A 1 90 ? -4.688 -8.087 -2.820 1.00 93.31 90 LEU A O 1
ATOM 720 N N . GLU A 1 91 ? -5.478 -5.999 -3.081 1.00 92.56 91 GLU A N 1
ATOM 721 C CA . GLU A 1 91 ? -6.064 -6.194 -4.399 1.00 92.56 91 GLU A CA 1
ATOM 722 C C . GLU A 1 91 ? -5.152 -5.580 -5.472 1.00 92.56 91 GLU A C 1
ATOM 724 O O . GLU A 1 91 ? -5.180 -4.356 -5.665 1.00 92.56 91 GLU A O 1
ATOM 729 N N . PRO A 1 92 ? -4.359 -6.380 -6.203 1.00 90.94 92 PRO A N 1
ATOM 730 C CA . PRO A 1 92 ? -3.553 -5.847 -7.291 1.00 90.94 92 PRO A CA 1
ATOM 731 C C . PRO A 1 92 ? -4.453 -5.307 -8.410 1.00 90.94 92 PRO A C 1
ATOM 733 O O . PRO A 1 92 ? -5.409 -5.953 -8.846 1.00 90.94 92 PRO A O 1
ATOM 736 N N . LYS A 1 93 ? -4.162 -4.090 -8.873 1.00 89.69 93 LYS A N 1
ATOM 737 C CA . LYS A 1 93 ? -4.808 -3.447 -10.029 1.00 89.69 93 LYS A CA 1
ATOM 738 C C . LYS A 1 93 ? -3.779 -3.263 -11.154 1.00 89.69 93 LYS A C 1
ATOM 740 O O . LYS A 1 93 ? -2.684 -3.813 -11.097 1.00 89.69 93 LYS A O 1
ATOM 745 N N . ALA A 1 94 ? -4.147 -2.532 -12.207 1.00 81.06 94 ALA A N 1
ATOM 746 C CA . ALA A 1 94 ? -3.279 -2.258 -13.357 1.00 81.06 94 ALA A CA 1
ATOM 747 C C . ALA A 1 94 ? -2.737 -3.528 -14.051 1.00 81.06 94 ALA A C 1
ATOM 749 O O . ALA A 1 94 ? -1.534 -3.674 -14.264 1.00 81.06 94 ALA A O 1
ATOM 750 N N . ALA A 1 95 ? -3.649 -4.451 -14.391 1.00 82.38 95 ALA A N 1
ATOM 751 C CA . ALA A 1 95 ? -3.348 -5.748 -15.009 1.00 82.38 95 ALA A CA 1
ATOM 752 C C . ALA A 1 95 ? -2.307 -6.558 -14.206 1.00 82.38 95 ALA A C 1
ATOM 754 O O . ALA A 1 95 ? -1.211 -6.822 -14.691 1.00 82.38 95 ALA A O 1
ATOM 755 N N . ASN A 1 96 ? -2.633 -6.911 -12.956 1.00 82.94 96 ASN A N 1
ATOM 756 C CA . ASN A 1 96 ? -1.726 -7.596 -12.021 1.00 82.94 96 ASN A CA 1
ATOM 757 C C . ASN A 1 96 ? -0.389 -6.864 -11.828 1.00 82.94 96 ASN A C 1
ATOM 759 O O . ASN A 1 96 ? 0.673 -7.478 -11.810 1.00 82.94 96 ASN A O 1
ATOM 763 N N . CYS A 1 97 ? -0.449 -5.540 -11.685 1.00 79.50 97 CYS A N 1
ATOM 764 C CA . CYS A 1 97 ? 0.712 -4.683 -11.468 1.00 79.50 97 CYS A CA 1
ATOM 765 C C . CYS A 1 97 ? 1.756 -4.705 -12.600 1.00 79.50 97 CYS A C 1
ATOM 767 O O . CYS A 1 97 ? 2.929 -4.420 -12.362 1.00 79.50 97 CYS A O 1
ATOM 769 N N . THR A 1 98 ? 1.340 -5.001 -13.834 1.00 77.00 98 THR A N 1
ATOM 770 C CA . THR A 1 98 ? 2.223 -4.975 -15.016 1.00 77.00 98 THR A CA 1
ATOM 771 C C . THR A 1 98 ? 2.215 -3.630 -15.742 1.00 77.00 98 THR A C 1
ATOM 773 O O . THR A 1 98 ? 3.159 -3.320 -16.466 1.00 77.00 98 THR A O 1
ATOM 776 N N . LYS A 1 99 ? 1.177 -2.804 -15.542 1.00 78.00 99 LYS A N 1
ATOM 777 C CA . LYS A 1 99 ? 1.062 -1.467 -16.143 1.00 78.00 99 LYS A CA 1
ATOM 778 C C . LYS A 1 99 ? 1.258 -0.365 -15.104 1.00 78.00 99 LYS A C 1
ATOM 780 O O . LYS A 1 99 ? 0.791 -0.479 -13.974 1.00 78.00 99 LYS A O 1
ATOM 785 N N . VAL A 1 100 ? 1.907 0.725 -15.509 1.00 75.12 100 VAL A N 1
ATOM 786 C CA . VAL A 1 100 ? 2.112 1.915 -14.672 1.00 75.12 100 VAL A CA 1
ATOM 787 C C . VAL A 1 100 ? 1.079 2.974 -15.039 1.00 75.12 100 VAL A C 1
ATOM 789 O O . VAL A 1 100 ? 1.011 3.388 -16.194 1.00 75.12 100 VAL A O 1
ATOM 792 N N . TRP A 1 101 ? 0.263 3.390 -14.069 1.00 71.12 101 TRP A N 1
ATOM 793 C CA . TRP A 1 101 ? -0.812 4.378 -14.270 1.00 71.12 101 TRP A CA 1
ATOM 794 C C . TRP A 1 101 ? -0.635 5.657 -13.443 1.00 71.12 101 TRP A C 1
ATOM 796 O O . TRP A 1 101 ? -1.357 6.621 -13.671 1.00 71.12 101 TRP A O 1
ATOM 806 N N . SER A 1 102 ? 0.295 5.670 -12.484 1.00 69.00 102 SER A N 1
ATOM 807 C CA . SER A 1 102 ? 0.468 6.768 -11.529 1.00 69.00 102 SER A CA 1
ATOM 808 C C . SER A 1 102 ? 1.848 7.413 -11.673 1.00 69.00 102 SER A C 1
ATOM 810 O O . SER A 1 102 ? 2.864 6.713 -11.645 1.00 69.00 102 SER A O 1
ATOM 812 N N . PHE A 1 103 ? 1.865 8.742 -11.822 1.00 74.00 103 PHE A N 1
ATOM 813 C CA . PHE A 1 103 ? 3.057 9.581 -11.973 1.00 74.00 103 PHE A CA 1
ATOM 814 C C . PHE A 1 103 ? 3.011 10.708 -10.922 1.00 74.00 103 PHE A C 1
ATOM 816 O O . PHE A 1 103 ? 2.179 11.604 -11.040 1.00 74.00 103 PHE A O 1
ATOM 823 N N . PRO A 1 104 ? 3.867 10.680 -9.885 1.00 60.03 104 PRO A N 1
ATOM 824 C CA . PRO A 1 104 ? 3.729 11.555 -8.719 1.00 60.03 104 PRO A CA 1
ATOM 825 C C . PRO A 1 104 ? 4.296 12.972 -8.898 1.00 60.03 104 PRO A C 1
ATOM 827 O O . PRO A 1 104 ? 4.013 13.840 -8.078 1.00 60.03 104 PRO A O 1
ATOM 830 N N . ARG A 1 105 ? 5.079 13.251 -9.951 1.00 62.09 105 ARG A N 1
ATOM 831 C CA . ARG A 1 105 ? 5.606 14.602 -10.216 1.00 62.09 105 ARG A CA 1
ATOM 832 C C . ARG A 1 105 ? 4.894 15.271 -11.389 1.00 62.09 105 ARG A C 1
ATOM 834 O O . ARG A 1 105 ? 5.142 14.923 -12.540 1.00 62.09 105 ARG A O 1
ATOM 841 N N . ALA A 1 106 ? 4.094 16.295 -11.091 1.00 54.22 106 ALA A N 1
ATOM 842 C CA . ALA A 1 106 ? 3.877 17.395 -12.024 1.00 54.22 106 ALA A CA 1
ATOM 843 C C . ALA A 1 106 ? 5.176 18.217 -12.086 1.00 54.22 106 ALA A C 1
ATOM 845 O O .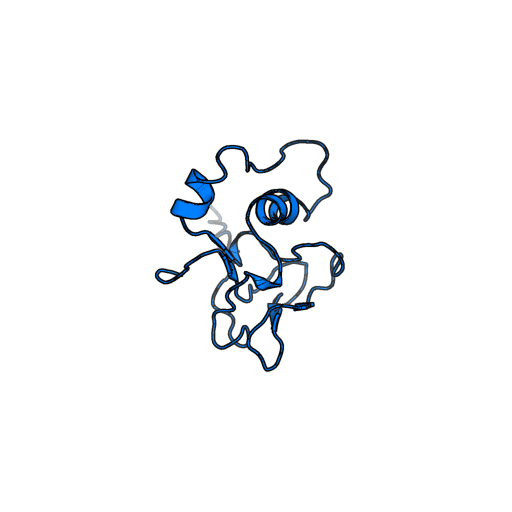 ALA A 1 106 ? 5.761 18.532 -11.047 1.00 54.22 106 ALA A O 1
ATOM 846 N N . GLY A 1 107 ? 5.681 18.507 -13.287 1.00 48.69 107 GLY A N 1
ATOM 847 C CA . GLY A 1 107 ? 6.882 19.326 -13.444 1.00 48.69 107 GLY A CA 1
ATOM 848 C C . GLY A 1 107 ? 6.701 20.696 -12.785 1.00 48.69 107 GLY A C 1
ATOM 849 O O . GLY A 1 107 ? 5.661 21.331 -12.946 1.00 48.69 107 GLY A O 1
ATOM 850 N N . VAL A 1 108 ? 7.714 21.165 -12.055 1.00 45.84 108 VAL A N 1
ATOM 851 C CA . VAL A 1 108 ? 7.790 22.573 -11.656 1.00 45.84 108 VAL A CA 1
ATOM 852 C C . VAL A 1 108 ? 8.021 23.374 -12.935 1.00 45.84 108 VAL A C 1
ATOM 854 O O . VAL A 1 108 ? 9.135 23.396 -13.455 1.00 45.84 108 VAL A O 1
ATOM 857 N N . VAL A 1 109 ? 6.980 24.018 -13.465 1.00 39.06 109 VAL A N 1
ATOM 858 C CA . VAL A 1 109 ? 7.154 25.054 -14.488 1.00 39.06 109 VAL A CA 1
ATOM 859 C C . VAL A 1 109 ? 7.787 26.247 -13.779 1.00 39.06 109 VAL A C 1
ATOM 861 O O . VAL A 1 109 ? 7.106 27.030 -13.120 1.00 39.06 109 VAL A O 1
ATOM 864 N N . ARG A 1 110 ? 9.116 26.369 -13.860 1.00 37.16 110 ARG A N 1
ATOM 865 C CA . ARG A 1 110 ? 9.781 27.636 -13.549 1.00 37.16 110 ARG A CA 1
ATOM 866 C C . ARG A 1 110 ? 9.362 28.629 -14.629 1.00 37.16 110 ARG A C 1
ATOM 868 O O . ARG A 1 110 ? 9.918 28.616 -15.720 1.00 37.16 110 ARG A O 1
ATOM 875 N N . ILE A 1 111 ? 8.383 29.475 -14.324 1.00 45.53 111 ILE A N 1
ATOM 876 C CA . ILE A 1 111 ? 8.183 30.721 -15.062 1.00 45.53 111 ILE A CA 1
ATOM 877 C C . ILE A 1 111 ? 9.390 31.592 -14.703 1.00 45.53 111 ILE A C 1
ATOM 879 O O . ILE A 1 111 ? 9.447 32.151 -13.608 1.00 45.53 111 ILE A O 1
ATOM 883 N N . GLN A 1 112 ? 10.397 31.625 -15.578 1.00 42.47 112 GLN A N 1
ATOM 884 C CA . GLN A 1 112 ? 11.393 32.691 -15.550 1.00 42.47 112 GLN A CA 1
ATOM 885 C C . GLN A 1 112 ? 10.637 33.996 -15.824 1.00 42.47 112 GLN A C 1
ATOM 887 O O . GLN A 1 112 ? 10.003 34.129 -16.870 1.00 42.47 112 GLN A O 1
ATOM 892 N N . ARG A 1 113 ? 10.619 34.889 -14.833 1.00 48.34 113 ARG A N 1
ATOM 893 C CA . ARG A 1 113 ? 10.316 36.307 -15.036 1.00 48.34 113 ARG A CA 1
ATOM 894 C C . ARG A 1 113 ? 11.607 37.029 -15.373 1.00 48.34 113 ARG A C 1
ATOM 896 O O . ARG A 1 113 ? 12.641 36.621 -14.797 1.00 48.34 113 ARG A O 1
#

Sequence (113 aa):
MRSTRKVSVWPVAFVGGLRYESPKVNAAGKVYGWKTVFDPHRPFAIDMAGFAVNLRLILQRSQAYFKLRGVKGGYQESSLLRELVTLNDLEPKAANCTKVWSFPRAGVVRIQR

Radius of gyration: 14.89 Å; chains: 1; bounding box: 31×53×32 Å

Secondary structure (DSSP, 8-state):
-TT-SSEEE--EES-TTSSEEEEEE-TTS-EEEEE-SS-TTS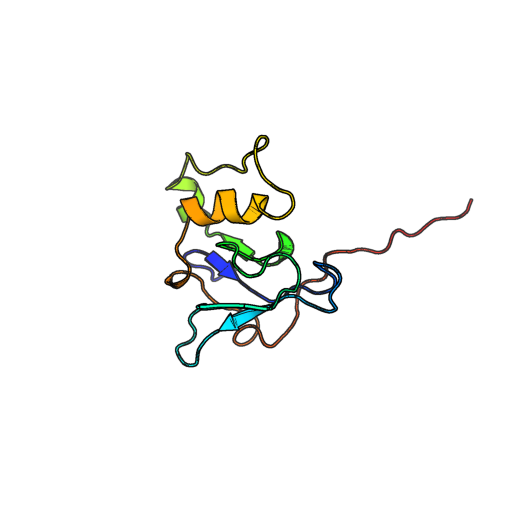S----GGGEEE-HHHHHHTTT-----SS--TT-HHHHHHHHH--GGGEEE-HHHHTS--B-----------

InterPro domains:
  IPR005027 Glycosyl transferase, family 43 [PF03360] (1-101)
  IPR005027 Glycosyl transferase, family 43 [PTHR10896] (1-101)
  IPR029044 Nucleotide-diphospho-sugar transferases [G3DSA:3.90.550.10] (1-106)
  IPR029044 Nucleotide-diphospho-sugar transferases [SSF53448] (1-102)

Foldseek 3Di:
DVPQDFKEFAKEAPPQNHRIKWFDADPVQFGPWIDHPPPGVQQDQDDPQGMDGDPVLCVVLVVQDQDPPDADPRCRVVSRVVSRDHRRSYGYDPVSRPDHDHYPDDDDPPPDD

pLDDT: mean 83.31, std 12.51, range [37.16, 94.25]

Organism: NCBI:txid1758121